Protein AF-A0A4U5NTT7-F1 (afdb_monomer)

Solvent-accessible surface area (backbone atoms only — not comparable to full-atom values): 5516 Å² total; per-residue (Å²): 136,83,80,77,77,81,57,83,83,80,67,55,102,88,54,78,50,70,64,58,54,54,36,53,76,52,71,39,43,66,33,48,50,48,35,51,51,42,39,71,75,65,71,39,67,85,82,32,50,68,38,47,48,55,28,50,55,42,50,52,51,39,52,51,51,54,59,57,70,71,46,77,85,84,75,84,77,92,76,83,81,81,89,75,91,130

Sequence (86 aa):
MSHHGKSEWAKSEEEEDRVETLIKASGCWDGHLGVVDCMSEKRDWRKCQDELVVFRECMQKAHQQRKQEQQPPKEAPAEEQPAEKK

pLDDT: mean 78.13, std 21.21, range [38.88, 97.88]

Structure (mmCIF, N/CA/C/O backbone):
data_AF-A0A4U5NTT7-F1
#
_entry.id   AF-A0A4U5NTT7-F1
#
loop_
_atom_site.group_PDB
_atom_site.id
_atom_site.type_symbol
_atom_site.label_atom_id
_atom_site.label_alt_id
_atom_site.label_comp_id
_atom_site.label_asym_id
_atom_site.label_entity_id
_atom_site.label_seq_id
_atom_site.pdbx_PDB_ins_code
_atom_site.Cartn_x
_atom_site.Cartn_y
_atom_site.Cartn_z
_atom_site.occupancy
_atom_site.B_iso_or_equiv
_atom_site.auth_seq_id
_atom_site.auth_comp_id
_atom_site.auth_asym_id
_atom_site.auth_atom_id
_atom_site.pdbx_PDB_model_num
ATOM 1 N N . MET A 1 1 ? 37.582 22.060 2.777 1.00 43.31 1 MET A N 1
ATOM 2 C CA . MET A 1 1 ? 36.885 20.760 2.857 1.00 43.31 1 MET A CA 1
ATOM 3 C C . MET A 1 1 ? 35.465 21.037 3.322 1.00 43.31 1 MET A C 1
ATOM 5 O O . MET A 1 1 ? 35.240 21.179 4.514 1.00 43.31 1 MET A O 1
ATOM 9 N N . SER A 1 2 ? 34.535 21.248 2.391 1.00 46.59 2 SER A N 1
ATOM 10 C CA . SER A 1 2 ? 33.134 21.494 2.743 1.00 46.59 2 SER A CA 1
ATOM 11 C C . SER A 1 2 ? 32.441 20.151 2.921 1.00 46.59 2 SER A C 1
ATOM 13 O O . SER A 1 2 ? 32.259 19.411 1.956 1.00 46.59 2 SER A O 1
ATOM 15 N N . HIS A 1 3 ? 32.092 19.820 4.162 1.00 55.47 3 HIS A N 1
ATOM 16 C CA . HIS A 1 3 ? 31.202 18.708 4.463 1.00 55.47 3 HIS A CA 1
ATOM 17 C C . HIS A 1 3 ? 29.813 19.078 3.939 1.00 55.47 3 HIS A C 1
ATOM 19 O O . HIS A 1 3 ? 29.075 19.820 4.583 1.00 55.47 3 HIS A O 1
ATOM 25 N N . HIS A 1 4 ? 29.478 18.604 2.738 1.00 60.34 4 HIS A N 1
ATOM 26 C CA . HIS A 1 4 ? 28.099 18.601 2.271 1.00 60.34 4 HIS A CA 1
ATOM 27 C C . HIS A 1 4 ? 27.274 17.800 3.281 1.00 60.34 4 HIS A C 1
ATOM 29 O O . HIS A 1 4 ? 27.529 16.616 3.509 1.00 60.34 4 HIS A O 1
ATOM 35 N N . GLY A 1 5 ? 26.355 18.502 3.947 1.00 57.06 5 GLY A N 1
ATOM 36 C CA . GLY A 1 5 ? 25.494 17.968 4.988 1.00 57.06 5 GLY A CA 1
ATOM 37 C C . GLY A 1 5 ? 24.765 16.726 4.500 1.00 57.06 5 GLY A C 1
ATOM 38 O O . GLY A 1 5 ? 24.035 16.772 3.511 1.00 57.06 5 GLY A O 1
ATOM 39 N N . LYS A 1 6 ? 24.984 15.614 5.204 1.00 56.12 6 LYS A N 1
ATOM 40 C CA . LYS A 1 6 ? 24.182 14.402 5.068 1.00 56.12 6 LYS A CA 1
ATOM 41 C C . LYS A 1 6 ? 22.748 14.767 5.427 1.00 56.12 6 LYS A C 1
ATOM 43 O O . LYS A 1 6 ? 22.445 15.061 6.577 1.00 56.12 6 LYS A O 1
ATOM 48 N N . SER A 1 7 ? 21.899 14.811 4.418 1.00 63.03 7 SER A N 1
ATOM 49 C CA . SER A 1 7 ? 20.469 15.007 4.552 1.00 63.03 7 SER A CA 1
ATOM 50 C C . SER A 1 7 ? 19.856 13.877 5.377 1.00 63.03 7 SER A C 1
ATOM 52 O O . SER A 1 7 ? 20.153 12.706 5.147 1.00 63.03 7 SER A O 1
ATOM 54 N N . GLU A 1 8 ? 18.991 14.228 6.325 1.00 58.25 8 GLU A N 1
ATOM 55 C CA . GLU A 1 8 ? 18.409 13.305 7.312 1.00 58.25 8 GLU A CA 1
ATOM 56 C C . GLU A 1 8 ? 17.567 12.164 6.707 1.00 58.25 8 GLU A C 1
ATOM 58 O O . GLU A 1 8 ? 17.231 11.225 7.416 1.00 58.25 8 GLU A O 1
ATOM 63 N N . TRP A 1 9 ? 17.273 12.196 5.400 1.00 57.28 9 TRP A N 1
ATOM 64 C CA . TRP A 1 9 ? 16.592 11.110 4.682 1.00 57.28 9 TRP A CA 1
ATOM 65 C C . TRP A 1 9 ? 17.487 9.897 4.377 1.00 57.28 9 TRP A C 1
ATOM 67 O O . TRP A 1 9 ? 16.974 8.855 3.990 1.00 57.28 9 TRP A O 1
ATOM 77 N N . ALA A 1 10 ? 18.811 10.017 4.529 1.00 57.06 10 ALA A N 1
ATOM 78 C CA . ALA A 1 10 ? 19.785 8.970 4.197 1.00 57.06 10 ALA A CA 1
ATOM 79 C C . ALA A 1 10 ? 20.241 8.141 5.420 1.00 57.06 10 ALA A C 1
ATOM 81 O O . ALA A 1 10 ? 21.384 7.688 5.488 1.00 57.06 10 ALA A O 1
ATOM 82 N N . LYS A 1 11 ? 19.377 7.991 6.423 1.00 52.94 11 LYS A N 1
ATOM 83 C CA . LYS A 1 11 ? 19.583 7.156 7.616 1.00 52.94 11 LYS A CA 1
ATOM 84 C C . LYS A 1 11 ? 18.452 6.121 7.557 1.00 52.94 11 LYS A C 1
ATOM 86 O O . LYS A 1 11 ? 17.313 6.550 7.522 1.00 52.94 11 LYS A O 1
ATOM 91 N N . SER A 1 12 ? 18.629 4.811 7.418 1.00 52.66 12 SER A N 1
ATOM 92 C CA . SER A 1 12 ? 19.709 3.878 7.741 1.00 52.66 12 SER A CA 1
ATOM 93 C C . SER A 1 12 ? 19.476 2.592 6.918 1.00 52.66 12 SER A C 1
ATOM 95 O O . SER A 1 12 ? 18.333 2.187 6.744 1.00 52.66 12 SER A O 1
ATOM 97 N N . GLU A 1 13 ? 20.528 1.936 6.418 1.00 54.66 13 GLU A N 1
ATOM 98 C CA . GLU A 1 13 ? 20.435 0.685 5.628 1.00 54.66 13 GLU A CA 1
ATOM 99 C C . GLU A 1 13 ? 20.102 -0.565 6.484 1.00 54.66 13 GLU A C 1
ATOM 101 O O . GLU A 1 13 ? 19.990 -1.666 5.954 1.00 54.66 13 GLU A O 1
ATOM 106 N N . GLU A 1 14 ? 19.909 -0.395 7.798 1.00 56.00 14 GLU A N 1
ATOM 107 C CA . GLU A 1 14 ? 19.489 -1.441 8.753 1.00 56.00 14 GLU A CA 1
ATOM 108 C C . GLU A 1 14 ? 18.067 -1.193 9.316 1.00 56.00 14 GLU A C 1
ATOM 110 O O . GLU A 1 14 ? 17.593 -1.909 10.194 1.00 56.00 14 GLU A O 1
ATOM 115 N N . GLU A 1 15 ? 17.364 -0.170 8.824 1.00 59.72 15 GLU A N 1
ATOM 116 C CA . GLU A 1 15 ? 16.090 0.311 9.368 1.00 59.72 15 GLU A CA 1
ATOM 117 C C . GLU A 1 15 ? 14.971 -0.023 8.373 1.00 59.72 15 GLU A C 1
ATOM 119 O O . GLU A 1 15 ? 14.977 0.474 7.248 1.00 59.72 15 GLU A O 1
ATOM 124 N N . GLU A 1 16 ? 14.034 -0.905 8.750 1.00 63.22 16 GLU A N 1
ATOM 125 C CA . GLU A 1 16 ? 12.812 -1.114 7.961 1.00 63.22 16 GLU A CA 1
ATOM 126 C C . GLU A 1 16 ? 12.193 0.246 7.635 1.00 63.22 16 GLU A C 1
ATOM 128 O O . GLU A 1 16 ? 12.047 1.093 8.523 1.00 63.22 16 GLU A O 1
ATOM 133 N N . ASP A 1 17 ? 11.826 0.460 6.369 1.00 84.56 17 ASP A N 1
ATOM 134 C CA . ASP A 1 17 ? 11.284 1.746 5.960 1.00 84.56 17 ASP A CA 1
ATOM 135 C C . ASP A 1 17 ? 10.066 2.082 6.832 1.00 84.56 17 ASP A C 1
ATOM 137 O O . ASP A 1 17 ? 9.184 1.252 7.104 1.00 84.56 17 ASP A O 1
ATOM 141 N N . ARG A 1 18 ? 10.027 3.321 7.327 1.00 86.69 18 ARG A N 1
ATOM 142 C CA . ARG A 1 18 ? 8.960 3.770 8.225 1.00 86.69 18 ARG A CA 1
ATOM 143 C C . ARG A 1 18 ? 7.583 3.539 7.601 1.00 86.69 18 ARG A C 1
ATOM 145 O O . ARG A 1 18 ? 6.630 3.248 8.325 1.00 86.69 18 ARG A O 1
ATOM 152 N N . VAL A 1 19 ? 7.457 3.674 6.282 1.00 89.19 19 VAL A N 1
ATOM 153 C CA . VAL A 1 19 ? 6.215 3.407 5.556 1.00 89.19 19 VAL 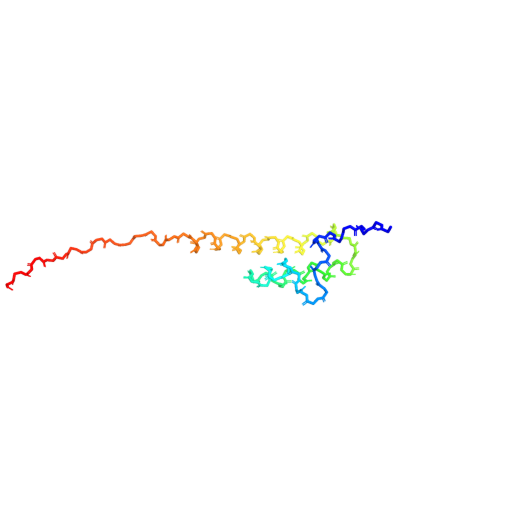A CA 1
ATOM 154 C C . VAL A 1 19 ? 5.904 1.915 5.580 1.00 89.19 19 VAL A C 1
ATOM 156 O O . VAL A 1 19 ? 4.789 1.563 5.954 1.00 89.19 19 VAL A O 1
ATOM 159 N N . GLU 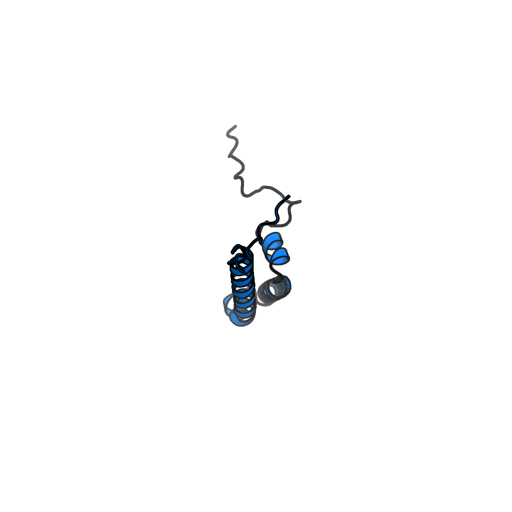A 1 20 ? 6.859 1.035 5.278 1.00 91.69 20 GLU A N 1
ATOM 160 C CA . GLU A 1 20 ? 6.651 -0.421 5.338 1.00 91.69 20 GLU A CA 1
ATOM 161 C C . GLU A 1 20 ? 6.192 -0.887 6.723 1.00 91.69 20 GLU A C 1
ATOM 163 O O . GLU A 1 20 ? 5.220 -1.640 6.837 1.00 91.69 20 GLU A O 1
ATOM 168 N N . THR A 1 21 ? 6.810 -0.365 7.784 1.00 92.62 21 THR A N 1
ATOM 169 C CA . THR A 1 21 ? 6.410 -0.650 9.171 1.00 92.62 21 THR A CA 1
ATOM 170 C C . THR A 1 21 ? 4.946 -0.269 9.421 1.00 92.62 21 THR A C 1
ATOM 172 O O . THR A 1 21 ? 4.166 -1.046 9.983 1.00 92.62 21 THR A O 1
ATOM 175 N N . LEU A 1 22 ? 4.527 0.915 8.962 1.00 92.19 22 LEU A N 1
ATOM 176 C CA . LEU A 1 22 ? 3.145 1.385 9.104 1.00 92.19 22 LEU A CA 1
ATOM 177 C C . LEU A 1 22 ? 2.159 0.566 8.263 1.00 92.19 22 LEU A C 1
ATOM 179 O O . LEU A 1 22 ? 1.021 0.346 8.691 1.00 92.19 22 LEU A O 1
ATOM 183 N N . ILE A 1 23 ? 2.585 0.104 7.087 1.00 94.94 23 ILE A N 1
ATOM 184 C CA . ILE A 1 23 ? 1.788 -0.770 6.229 1.00 94.94 23 ILE A CA 1
ATOM 185 C C . ILE A 1 23 ? 1.577 -2.120 6.922 1.00 94.94 23 ILE A C 1
ATOM 187 O O . ILE A 1 23 ? 0.430 -2.560 7.024 1.00 94.94 23 ILE A O 1
ATOM 191 N N . LYS A 1 24 ? 2.625 -2.742 7.478 1.00 94.31 24 LYS A N 1
ATOM 192 C CA . LYS A 1 24 ? 2.514 -3.997 8.246 1.00 94.31 24 LYS A CA 1
ATOM 193 C C . LYS A 1 24 ? 1.552 -3.847 9.425 1.00 94.31 24 LYS A C 1
ATOM 195 O O . LYS A 1 24 ? 0.618 -4.634 9.560 1.00 94.31 24 LYS A O 1
ATOM 200 N N . ALA A 1 25 ? 1.691 -2.773 10.205 1.00 93.31 25 ALA A N 1
ATOM 201 C CA . ALA A 1 25 ? 0.808 -2.477 11.336 1.00 93.31 25 ALA A CA 1
ATOM 202 C C . ALA A 1 25 ? -0.653 -2.179 10.937 1.00 93.31 25 ALA A C 1
ATOM 204 O O . ALA A 1 25 ? -1.547 -2.205 11.778 1.00 93.31 25 ALA A O 1
ATOM 205 N N . SER A 1 26 ? -0.923 -1.849 9.670 1.00 94.69 26 SER A N 1
ATOM 206 C CA . SER A 1 26 ? -2.287 -1.638 9.162 1.00 94.69 26 SER A CA 1
ATOM 207 C C . SER A 1 26 ? -3.002 -2.921 8.725 1.00 94.69 26 SER A C 1
ATOM 209 O O . SER A 1 26 ? -4.198 -2.868 8.461 1.00 94.69 26 SER A O 1
ATOM 211 N N . GLY A 1 27 ? -2.291 -4.050 8.617 1.00 96.25 27 GLY A N 1
ATOM 212 C CA . GLY A 1 27 ? -2.834 -5.301 8.073 1.00 96.25 27 GLY A CA 1
ATOM 213 C C . GLY A 1 27 ? -2.961 -5.331 6.543 1.00 96.25 27 GLY A C 1
ATOM 214 O O . GLY A 1 27 ? -3.373 -6.340 5.985 1.00 96.25 27 GLY A O 1
ATOM 215 N N . CYS A 1 28 ? -2.565 -4.265 5.845 1.00 97.56 28 CYS A N 1
ATOM 216 C CA . CYS A 1 28 ? -2.662 -4.144 4.387 1.00 97.56 28 CYS A CA 1
ATOM 217 C C . CYS A 1 28 ? -1.378 -4.554 3.644 1.00 97.56 28 CYS A C 1
ATOM 219 O O . CYS A 1 28 ? -1.120 -4.073 2.539 1.00 97.56 28 CYS A O 1
ATOM 221 N N . TRP A 1 29 ? -0.555 -5.414 4.252 1.00 97.19 29 TRP A N 1
ATOM 222 C CA . TRP A 1 29 ? 0.728 -5.842 3.685 1.00 97.19 29 TRP A CA 1
ATOM 223 C C . TRP A 1 29 ? 0.568 -6.620 2.372 1.00 97.19 29 TRP A C 1
ATOM 225 O O . TRP A 1 29 ? 1.321 -6.391 1.435 1.00 97.19 29 TRP A O 1
ATOM 235 N N . ASP A 1 30 ? -0.458 -7.463 2.267 1.00 97.06 30 ASP A N 1
ATOM 236 C CA . ASP A 1 30 ? -0.740 -8.248 1.058 1.00 97.06 30 ASP A CA 1
ATOM 237 C C . ASP A 1 30 ? -1.000 -7.356 -0.171 1.00 97.06 30 ASP A C 1
ATOM 239 O O . ASP A 1 30 ? -0.390 -7.528 -1.224 1.00 97.06 30 ASP A O 1
ATOM 243 N N . GLY A 1 31 ? -1.801 -6.298 0.000 1.00 96.69 31 GLY A N 1
ATOM 244 C CA . GLY A 1 31 ? -2.036 -5.316 -1.060 1.00 96.69 31 GLY A CA 1
ATOM 245 C C . GLY A 1 31 ? -0.775 -4.532 -1.444 1.00 96.69 31 GLY A C 1
ATOM 246 O O . GLY A 1 31 ? -0.610 -4.172 -2.606 1.00 96.69 31 GLY A O 1
ATOM 247 N N . HIS A 1 32 ? 0.132 -4.283 -0.494 1.00 97.31 32 HIS A N 1
ATOM 248 C CA . HIS A 1 32 ? 1.427 -3.672 -0.796 1.00 97.31 32 HIS A CA 1
ATOM 249 C C . HIS A 1 32 ? 2.303 -4.606 -1.638 1.00 97.31 32 HIS A C 1
ATOM 251 O O . HIS A 1 32 ? 2.834 -4.161 -2.655 1.00 97.31 32 HIS A O 1
ATOM 257 N N . LEU A 1 33 ? 2.396 -5.889 -1.266 1.00 97.12 33 LEU A N 1
ATOM 258 C CA . LEU A 1 33 ? 3.130 -6.888 -2.047 1.00 97.12 33 LEU A CA 1
ATOM 259 C C . LEU A 1 33 ? 2.575 -7.002 -3.469 1.00 97.12 33 LEU A C 1
ATOM 261 O O . LEU A 1 33 ? 3.351 -6.923 -4.413 1.00 97.12 33 LEU A O 1
ATOM 265 N N . GLY A 1 34 ? 1.250 -7.050 -3.646 1.00 97.31 34 GLY A N 1
ATOM 266 C CA . GLY A 1 34 ? 0.643 -7.092 -4.982 1.00 97.31 34 GLY A CA 1
ATOM 267 C C . GLY A 1 34 ? 1.017 -5.893 -5.866 1.00 97.31 34 GLY A C 1
ATOM 268 O O . GLY A 1 34 ? 1.282 -6.046 -7.059 1.00 97.31 34 GLY A O 1
ATOM 269 N N . VAL A 1 35 ? 1.112 -4.691 -5.288 1.00 96.88 35 VAL A N 1
ATOM 270 C CA . VAL A 1 35 ? 1.580 -3.500 -6.017 1.00 96.88 35 VAL A CA 1
ATOM 271 C C . VAL A 1 35 ? 3.066 -3.611 -6.363 1.00 96.88 35 VAL A C 1
ATOM 273 O O . VAL A 1 35 ? 3.445 -3.293 -7.491 1.00 96.88 35 VAL A O 1
ATOM 276 N N . VAL A 1 36 ? 3.909 -4.048 -5.421 1.00 96.19 36 VAL A N 1
ATOM 277 C CA . VAL A 1 36 ? 5.354 -4.225 -5.647 1.00 96.19 36 VAL A CA 1
ATOM 278 C C . VAL A 1 36 ? 5.611 -5.271 -6.731 1.00 96.19 36 VAL A C 1
ATOM 280 O O . VAL A 1 36 ? 6.398 -5.009 -7.641 1.00 96.19 36 VAL A O 1
ATOM 283 N N . ASP A 1 37 ? 4.898 -6.393 -6.698 1.00 97.31 37 ASP A N 1
ATOM 284 C CA . ASP A 1 37 ? 4.996 -7.459 -7.693 1.00 97.31 37 ASP A CA 1
ATOM 285 C C . ASP A 1 37 ? 4.573 -6.957 -9.078 1.00 97.31 37 ASP A C 1
ATOM 287 O O . ASP A 1 37 ? 5.341 -7.063 -10.038 1.00 97.31 37 ASP A O 1
ATOM 291 N N . CYS A 1 38 ? 3.423 -6.279 -9.187 1.00 97.62 38 CYS A N 1
ATOM 292 C CA . CYS A 1 38 ? 2.994 -5.700 -10.461 1.00 97.62 38 CYS A CA 1
ATOM 293 C C . CYS A 1 38 ? 4.004 -4.676 -11.007 1.00 97.62 38 CYS A C 1
ATOM 295 O O . CYS A 1 38 ? 4.281 -4.633 -12.210 1.00 97.62 38 CYS A O 1
ATOM 297 N N . MET A 1 39 ? 4.589 -3.853 -10.135 1.00 95.94 39 MET A N 1
ATOM 298 C CA . MET A 1 39 ? 5.610 -2.879 -10.520 1.00 95.94 39 MET A CA 1
ATOM 299 C C . MET A 1 39 ? 6.921 -3.548 -10.944 1.00 95.94 39 MET A C 1
ATOM 301 O O . MET A 1 39 ? 7.558 -3.075 -11.888 1.00 95.94 39 MET A O 1
ATOM 305 N N . SER A 1 40 ? 7.300 -4.650 -10.296 1.00 96.19 40 SER A N 1
ATOM 306 C CA . SE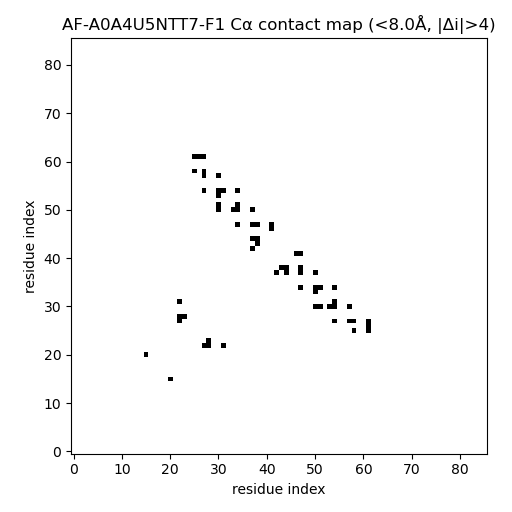R A 1 40 ? 8.467 -5.462 -10.650 1.00 96.19 40 SER A CA 1
ATOM 307 C C . SER A 1 40 ? 8.317 -6.069 -12.049 1.00 96.19 40 SER A C 1
ATOM 309 O O . SER A 1 40 ? 9.230 -5.972 -12.876 1.00 96.19 40 SER A O 1
ATOM 311 N N . GLU A 1 41 ? 7.129 -6.601 -12.352 1.00 96.31 41 GLU A N 1
ATOM 312 C CA . GLU A 1 41 ? 6.810 -7.229 -13.635 1.00 96.31 41 GLU A CA 1
ATOM 313 C C . GLU A 1 41 ? 6.610 -6.215 -14.766 1.00 96.31 41 GLU A C 1
ATOM 315 O O . GLU A 1 41 ? 7.240 -6.301 -15.823 1.00 96.31 41 GLU A O 1
ATOM 320 N N . LYS A 1 42 ? 5.705 -5.248 -14.573 1.00 95.25 42 LYS A N 1
ATOM 321 C CA . LYS A 1 42 ? 5.236 -4.361 -15.648 1.00 95.25 42 LYS A CA 1
ATOM 322 C C . LYS A 1 42 ? 6.080 -3.101 -15.786 1.00 95.25 42 LYS A C 1
ATOM 324 O O . LYS A 1 42 ? 6.096 -2.514 -16.869 1.00 95.25 42 LYS A O 1
ATOM 329 N N . ARG A 1 43 ? 6.732 -2.659 -14.702 1.00 93.62 43 ARG A N 1
ATOM 330 C CA . ARG A 1 43 ? 7.499 -1.400 -14.605 1.00 93.62 43 ARG A CA 1
ATOM 331 C C . ARG A 1 43 ? 6.726 -0.152 -15.050 1.00 93.62 43 ARG A C 1
ATOM 333 O O . ARG A 1 43 ? 7.317 0.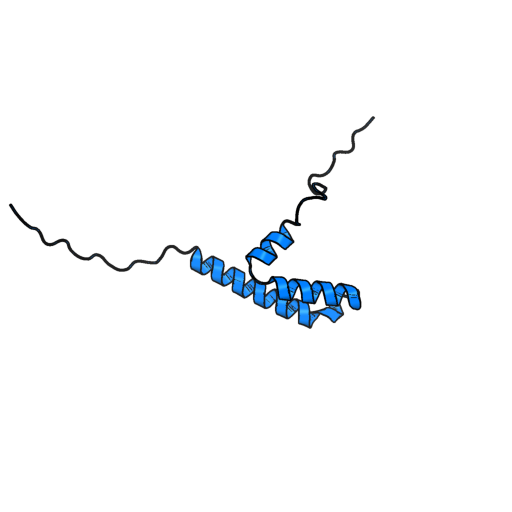858 -15.421 1.00 93.62 43 ARG A O 1
ATOM 340 N N . ASP A 1 44 ? 5.398 -0.218 -15.019 1.00 92.56 44 ASP A N 1
ATOM 341 C CA . ASP A 1 44 ? 4.495 0.866 -15.395 1.00 92.56 44 ASP A CA 1
ATOM 342 C C . ASP A 1 44 ? 3.290 0.858 -14.457 1.00 92.56 44 ASP A C 1
ATOM 344 O O . ASP A 1 44 ? 2.382 0.037 -14.594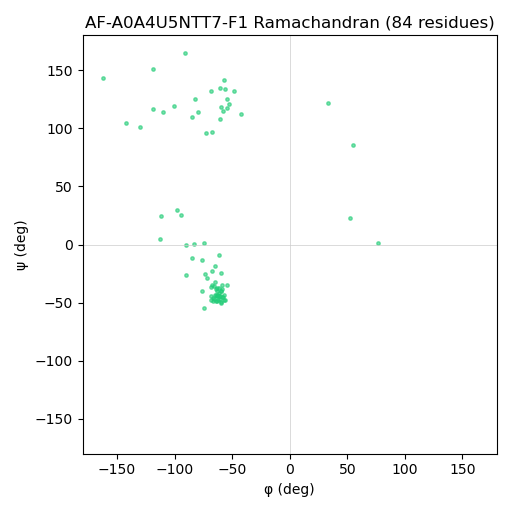 1.00 92.56 44 ASP A O 1
ATOM 348 N N . TRP A 1 45 ? 3.272 1.803 -13.519 1.00 91.56 45 TRP A N 1
ATOM 349 C CA . TRP A 1 45 ? 2.233 1.909 -12.493 1.00 91.56 45 TRP A CA 1
ATOM 350 C C . TRP A 1 45 ? 0.829 2.100 -13.077 1.00 91.56 45 TRP A C 1
ATOM 352 O O . TRP A 1 45 ? -0.158 1.719 -12.451 1.00 91.56 45 TRP A O 1
ATOM 362 N N . ARG A 1 46 ? 0.713 2.632 -14.303 1.00 95.69 46 ARG A N 1
ATOM 363 C CA . ARG A 1 46 ? -0.582 2.792 -14.984 1.00 95.69 46 ARG A CA 1
ATOM 364 C C . ARG A 1 46 ? -1.214 1.452 -15.348 1.00 95.69 46 ARG A C 1
ATOM 366 O O . ARG A 1 46 ? -2.423 1.392 -15.525 1.00 95.69 46 ARG A O 1
ATOM 373 N N . LYS A 1 47 ? -0.412 0.390 -15.462 1.00 96.00 47 LYS A N 1
ATOM 374 C CA . LYS A 1 47 ? -0.883 -0.983 -15.686 1.00 96.00 47 LYS A CA 1
ATOM 375 C C . LYS A 1 47 ? -1.133 -1.748 -14.383 1.00 96.00 47 LYS A C 1
ATOM 377 O O . LYS A 1 47 ? -1.503 -2.916 -14.458 1.00 96.00 47 LYS A O 1
ATOM 382 N N . CYS A 1 48 ? -0.901 -1.111 -13.236 1.00 97.31 48 CYS A N 1
ATOM 383 C CA . CYS A 1 48 ? -1.090 -1.673 -11.899 1.00 97.31 48 CYS A CA 1
ATOM 384 C C . CYS A 1 48 ? -2.251 -0.997 -11.153 1.00 97.31 48 CYS A C 1
ATOM 386 O O . CYS A 1 48 ? -2.245 -0.888 -9.928 1.00 97.31 48 CYS A O 1
ATOM 388 N N . GLN A 1 49 ? -3.208 -0.421 -11.891 1.00 97.06 49 GLN A N 1
ATOM 389 C CA . GLN A 1 49 ? -4.317 0.322 -11.291 1.00 97.06 49 GLN A CA 1
ATOM 390 C C . GLN A 1 49 ? -5.197 -0.573 -10.421 1.00 97.06 49 GLN A C 1
ATOM 392 O O . GLN A 1 49 ? -5.628 -0.118 -9.365 1.00 97.06 49 GLN A O 1
ATOM 397 N N . ASP A 1 50 ? -5.415 -1.821 -10.827 1.00 96.56 50 ASP A N 1
ATOM 398 C CA . ASP A 1 50 ? -6.243 -2.768 -10.082 1.00 96.56 50 ASP A CA 1
ATOM 399 C C . ASP A 1 50 ? -5.615 -3.076 -8.714 1.00 96.56 50 ASP A C 1
ATOM 401 O O . ASP A 1 50 ? -6.259 -2.918 -7.675 1.00 96.56 50 ASP A O 1
ATOM 405 N N . GLU A 1 51 ? -4.319 -3.389 -8.690 1.00 96.88 51 GLU A N 1
ATOM 406 C CA . GLU A 1 51 ? -3.551 -3.654 -7.471 1.00 96.88 51 GLU A CA 1
ATOM 407 C C . GLU A 1 51 ? -3.495 -2.410 -6.565 1.00 96.88 51 GLU A C 1
ATOM 409 O O . GLU A 1 51 ? -3.676 -2.495 -5.347 1.00 96.88 51 GLU A O 1
ATOM 414 N N . LEU A 1 52 ? -3.328 -1.221 -7.156 1.00 96.25 52 LEU A N 1
ATOM 415 C CA . LEU A 1 52 ? -3.338 0.051 -6.426 1.00 96.25 52 LEU A CA 1
ATOM 416 C C . LEU A 1 52 ? -4.707 0.382 -5.817 1.00 96.25 52 LEU A C 1
ATOM 418 O O . LEU A 1 52 ? -4.763 0.978 -4.736 1.00 96.25 52 LEU A O 1
ATOM 422 N N . VAL A 1 53 ? -5.808 0.034 -6.489 1.00 97.69 53 VAL A N 1
ATOM 423 C CA . VAL A 1 53 ? -7.169 0.222 -5.965 1.00 97.69 53 VAL A CA 1
ATOM 424 C C . VAL A 1 53 ? -7.392 -0.683 -4.758 1.00 97.69 53 VAL A C 1
ATOM 426 O O . VAL A 1 53 ? -7.790 -0.179 -3.707 1.00 97.69 53 VAL A O 1
ATOM 429 N N . VAL A 1 54 ? -7.046 -1.969 -4.859 1.00 96.81 54 VAL A N 1
ATOM 430 C CA . VAL A 1 54 ? -7.149 -2.926 -3.742 1.00 96.81 54 VAL A CA 1
ATOM 431 C C . VAL A 1 54 ? -6.367 -2.430 -2.524 1.00 96.81 54 VAL A C 1
ATOM 433 O O . VAL A 1 54 ? -6.897 -2.369 -1.408 1.00 96.81 54 VAL A O 1
ATOM 436 N N . PHE A 1 55 ? -5.123 -1.996 -2.734 1.00 97.81 55 PHE A N 1
ATOM 437 C CA . PHE A 1 55 ? -4.292 -1.460 -1.661 1.00 97.81 55 PHE A CA 1
ATOM 438 C C . PHE A 1 55 ? -4.896 -0.198 -1.024 1.00 97.81 55 PHE A C 1
ATOM 440 O O . PHE A 1 55 ? -4.956 -0.076 0.205 1.00 97.81 55 PHE A O 1
ATOM 447 N N . ARG A 1 56 ? -5.399 0.734 -1.845 1.00 97.38 56 ARG A N 1
ATOM 448 C CA . ARG A 1 56 ? -6.043 1.969 -1.373 1.00 97.38 56 ARG A CA 1
ATOM 449 C C . ARG A 1 56 ? -7.270 1.677 -0.518 1.00 97.38 56 ARG A C 1
ATOM 451 O O . ARG A 1 56 ? -7.420 2.285 0.542 1.00 97.38 56 ARG A O 1
ATOM 458 N N . GLU A 1 57 ? -8.145 0.786 -0.968 1.00 97.88 5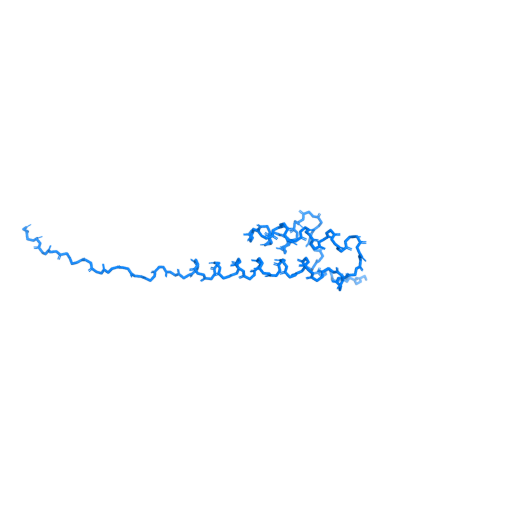7 GLU A N 1
ATOM 459 C CA . GLU A 1 57 ? -9.357 0.428 -0.230 1.00 97.88 57 GLU A CA 1
ATOM 460 C C . GLU A 1 57 ? -9.027 -0.186 1.129 1.00 97.88 57 GLU A C 1
ATOM 462 O O . GLU A 1 57 ? -9.655 0.161 2.133 1.00 97.88 57 GLU A O 1
ATOM 467 N N . CYS A 1 58 ? -8.013 -1.055 1.186 1.00 97.62 58 CYS A N 1
ATOM 468 C CA . CYS A 1 58 ? -7.539 -1.609 2.449 1.00 97.62 58 CYS A CA 1
ATOM 469 C C . CYS A 1 58 ? -7.070 -0.499 3.400 1.00 97.62 58 CYS A C 1
ATOM 471 O O . CYS A 1 58 ? -7.536 -0.411 4.538 1.00 97.62 58 CYS A O 1
ATOM 473 N N . MET A 1 59 ? -6.218 0.411 2.919 1.00 96.69 59 MET A N 1
ATOM 474 C CA . MET A 1 59 ? -5.698 1.513 3.733 1.00 96.69 59 MET A CA 1
ATOM 475 C C . MET A 1 59 ? -6.788 2.455 4.236 1.00 96.69 59 MET A C 1
ATOM 477 O O . MET A 1 59 ? -6.733 2.921 5.376 1.00 96.69 59 MET A O 1
ATOM 481 N N . GLN A 1 60 ? -7.802 2.723 3.414 1.00 97.06 60 GLN A N 1
ATOM 482 C CA . GLN A 1 60 ? -8.953 3.524 3.824 1.00 97.06 60 GLN A CA 1
ATOM 483 C C . GLN A 1 60 ? -9.733 2.849 4.955 1.00 97.06 60 GLN A C 1
ATOM 485 O O . GLN A 1 60 ? -10.064 3.515 5.938 1.00 97.06 60 GLN A O 1
ATOM 490 N N . LYS A 1 61 ? -9.976 1.536 4.862 1.00 96.31 61 LYS A N 1
ATOM 491 C CA . LYS A 1 61 ? -10.632 0.758 5.925 1.00 96.31 61 LYS A CA 1
ATOM 492 C C . LYS A 1 61 ? -9.807 0.774 7.215 1.00 96.31 61 LYS A C 1
ATOM 494 O O . LYS A 1 61 ? -10.343 1.122 8.265 1.00 96.31 61 LYS A O 1
ATOM 499 N N . ALA A 1 62 ? -8.502 0.512 7.130 1.00 94.69 62 ALA A N 1
ATOM 500 C CA . ALA A 1 62 ? -7.598 0.548 8.281 1.00 94.69 62 ALA A CA 1
ATOM 501 C C . ALA A 1 62 ? -7.557 1.937 8.950 1.00 94.69 62 ALA A C 1
ATOM 503 O O . ALA A 1 62 ? -7.574 2.056 10.176 1.00 94.69 62 ALA A O 1
ATOM 504 N N . HIS A 1 63 ? -7.559 3.013 8.157 1.00 93.50 63 HIS A N 1
ATOM 505 C CA . HIS A 1 63 ? -7.617 4.377 8.681 1.00 93.50 63 HIS A CA 1
ATOM 506 C C . HIS A 1 63 ? -8.938 4.663 9.411 1.00 93.50 63 HIS A C 1
ATOM 508 O O . HIS A 1 63 ? -8.936 5.250 10.496 1.00 93.50 63 HIS A O 1
ATOM 514 N N . GLN A 1 64 ? -10.069 4.231 8.845 1.00 94.50 64 GLN A N 1
ATOM 515 C CA . GLN A 1 64 ? -11.384 4.398 9.465 1.00 94.50 64 GLN A CA 1
ATOM 516 C C . GLN A 1 64 ? -11.498 3.628 10.783 1.00 94.50 64 GLN A C 1
ATOM 518 O O . GLN A 1 64 ? -11.987 4.193 11.759 1.00 94.50 64 GLN A O 1
ATOM 523 N N . GLN A 1 65 ? -11.015 2.384 10.832 1.00 91.19 65 GLN A N 1
ATOM 524 C CA . GLN A 1 65 ? -10.995 1.569 12.050 1.00 91.19 65 GLN A CA 1
ATOM 525 C C . GLN A 1 65 ? -10.178 2.247 13.152 1.00 91.19 65 GLN A C 1
ATOM 527 O O . GLN A 1 65 ? -10.694 2.487 14.242 1.00 91.19 65 GLN A O 1
ATOM 532 N N . ARG A 1 66 ? -8.956 2.701 12.838 1.00 88.81 66 ARG A N 1
ATOM 533 C CA . ARG A 1 66 ? -8.126 3.439 13.803 1.00 88.81 66 ARG A CA 1
ATOM 534 C C . ARG A 1 66 ? -8.795 4.711 14.317 1.00 88.81 66 ARG A C 1
ATOM 536 O O . ARG A 1 66 ? -8.608 5.063 15.477 1.00 88.81 66 ARG A O 1
ATOM 543 N N . LYS A 1 67 ? -9.568 5.414 13.485 1.00 87.75 67 LYS A N 1
ATOM 544 C CA . LYS A 1 67 ? -10.314 6.614 13.898 1.00 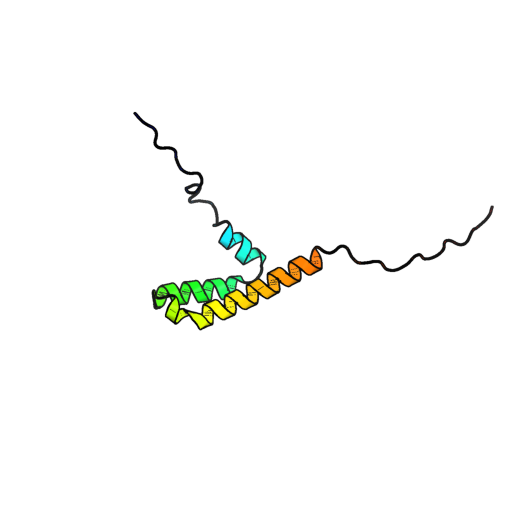87.75 67 LYS A CA 1
ATOM 545 C C . LYS A 1 67 ? -11.505 6.291 14.811 1.00 87.75 67 LYS A C 1
ATOM 547 O O . LYS A 1 67 ? -11.901 7.141 15.606 1.00 87.75 67 LYS A O 1
ATOM 552 N N . GLN A 1 68 ? -12.100 5.109 14.680 1.00 82.06 68 GLN A N 1
ATOM 553 C CA . GLN A 1 68 ? -13.181 4.652 15.558 1.00 82.06 68 GLN A CA 1
ATOM 554 C C . GLN A 1 68 ? -12.635 4.201 16.916 1.00 82.06 68 GLN A C 1
ATOM 556 O O . GLN A 1 68 ? -13.202 4.561 17.938 1.00 82.06 68 GLN A O 1
ATOM 561 N N . GLU A 1 69 ? -11.495 3.512 16.930 1.00 75.50 69 GLU A N 1
ATOM 562 C CA . GLU A 1 69 ? -10.860 2.989 18.149 1.00 75.50 69 GLU A CA 1
ATOM 563 C C . GLU A 1 69 ? -10.198 4.082 19.011 1.00 75.50 69 GLU A C 1
ATOM 565 O O . GLU A 1 69 ? -10.104 3.960 20.226 1.00 75.50 69 GLU A O 1
ATOM 570 N N . GLN A 1 70 ? -9.794 5.198 18.394 1.00 63.34 70 GLN A N 1
ATOM 571 C CA . GLN A 1 70 ? -9.288 6.392 19.088 1.00 63.34 70 GLN A CA 1
ATOM 572 C C . GLN A 1 70 ? -10.397 7.330 19.597 1.00 63.34 70 GLN A C 1
ATOM 574 O O . GLN A 1 70 ? -10.093 8.376 20.173 1.00 63.34 70 GLN A O 1
ATOM 579 N N . GLN A 1 71 ? -11.678 6.998 19.393 1.00 48.09 71 GLN A N 1
ATOM 580 C CA . GLN A 1 71 ? -12.757 7.681 20.106 1.00 48.09 71 GLN A CA 1
ATOM 581 C C . GLN A 1 71 ? -12.899 7.041 21.492 1.00 48.09 71 GLN A C 1
ATOM 583 O O . GLN A 1 71 ? -13.084 5.826 21.562 1.00 48.09 71 GLN A O 1
ATOM 588 N N . PRO A 1 72 ? -12.842 7.817 22.594 1.00 49.03 72 PRO A N 1
ATOM 589 C CA . PRO A 1 72 ? -13.176 7.272 23.903 1.00 49.03 72 PRO A CA 1
ATOM 590 C C . PRO A 1 72 ? -14.602 6.699 23.847 1.00 49.03 72 PRO A C 1
ATOM 592 O O . PRO A 1 72 ? -15.457 7.294 23.173 1.00 49.03 72 PRO A O 1
ATOM 595 N N . PRO A 1 73 ? -14.874 5.555 24.504 1.00 53.47 73 PRO A N 1
ATOM 596 C CA . PRO A 1 73 ? -16.212 4.986 24.546 1.00 53.47 73 PRO A CA 1
ATOM 597 C C . PRO A 1 73 ? -17.177 6.049 25.071 1.00 53.47 73 PRO A C 1
ATOM 599 O O . PRO A 1 73 ? -17.035 6.554 26.184 1.00 53.47 73 PRO A O 1
ATOM 602 N N . LYS A 1 74 ? -18.133 6.434 24.226 1.00 54.28 74 LYS A N 1
ATOM 603 C CA . LYS A 1 74 ? -19.208 7.357 24.579 1.00 54.28 74 LYS A CA 1
ATOM 604 C C . LYS A 1 74 ? -20.162 6.595 25.498 1.00 54.28 74 LYS A C 1
ATOM 606 O O . LYS A 1 74 ? -20.948 5.793 25.014 1.00 54.28 74 LYS A O 1
ATOM 611 N N . GLU A 1 75 ? -19.945 6.795 26.795 1.00 50.97 75 GLU A N 1
ATOM 612 C CA . GLU A 1 75 ? -20.847 6.701 27.952 1.00 50.97 75 GLU A CA 1
ATOM 613 C C . GLU A 1 75 ? -21.971 5.647 27.927 1.00 50.97 75 GLU A C 1
ATOM 615 O O . GLU A 1 75 ? -22.905 5.705 27.129 1.00 50.97 75 GLU A O 1
ATOM 620 N N . ALA A 1 76 ? -21.955 4.769 28.933 1.00 46.22 76 ALA A N 1
ATOM 621 C CA . ALA A 1 76 ? -23.159 4.162 29.495 1.00 46.22 76 ALA A CA 1
ATOM 622 C C . ALA A 1 76 ? -23.266 4.561 30.987 1.00 46.22 76 ALA A C 1
ATOM 624 O O . ALA A 1 76 ? -22.246 4.878 31.602 1.00 46.22 76 ALA A O 1
ATOM 625 N N . PRO A 1 77 ? -24.495 4.640 31.524 1.00 48.84 77 PRO A N 1
ATOM 626 C CA . PRO A 1 77 ? -24.982 5.761 32.325 1.00 48.84 77 PRO A CA 1
ATOM 627 C C . PRO A 1 77 ? -24.742 5.619 33.828 1.00 48.84 77 PRO A C 1
ATOM 629 O O . PRO A 1 77 ? -24.494 4.536 34.345 1.00 48.84 77 PRO A O 1
ATOM 632 N N . ALA A 1 78 ? -24.898 6.755 34.511 1.00 51.94 78 ALA A N 1
ATOM 633 C CA . ALA A 1 78 ? -25.045 6.869 35.952 1.00 51.94 78 ALA A CA 1
ATOM 634 C C . ALA A 1 78 ? -25.992 5.793 36.512 1.00 51.94 78 ALA A C 1
ATOM 636 O O . ALA A 1 78 ? -27.196 5.840 36.260 1.00 51.94 78 ALA A O 1
ATOM 637 N N . GLU A 1 79 ? -25.445 4.863 37.295 1.00 39.34 79 GLU A N 1
ATOM 638 C CA . GLU A 1 79 ? -26.225 4.084 38.248 1.00 39.34 79 GLU A CA 1
ATOM 639 C C . GLU A 1 79 ? -26.013 4.685 39.642 1.00 39.34 79 GLU A C 1
ATOM 641 O O . GLU A 1 79 ? -24.902 4.857 40.148 1.00 39.34 79 GLU A O 1
ATOM 646 N N . GLU A 1 80 ? -27.146 5.119 40.166 1.00 40.31 80 GLU A N 1
ATOM 647 C CA . GLU A 1 80 ? -27.436 5.760 41.432 1.00 40.31 80 GLU A CA 1
ATOM 648 C C . GLU A 1 80 ? -26.921 4.918 42.611 1.00 40.31 80 GLU A C 1
ATOM 650 O O . GLU A 1 80 ? -27.259 3.746 42.747 1.00 40.31 80 GLU A O 1
ATOM 655 N N . GLN A 1 81 ? -26.102 5.509 43.485 1.00 38.88 81 GLN A N 1
ATOM 656 C CA . GLN A 1 81 ? -25.763 4.895 44.770 1.00 38.88 81 GLN A CA 1
ATOM 657 C C . GLN A 1 81 ? -26.928 5.143 45.740 1.00 38.88 81 GLN A C 1
ATOM 659 O O . GLN A 1 81 ? -27.156 6.306 46.096 1.00 38.88 81 GLN A O 1
ATOM 664 N N . PRO A 1 82 ? -27.669 4.117 46.202 1.00 46.09 82 PRO A N 1
ATOM 665 C CA . PRO A 1 82 ? -28.617 4.3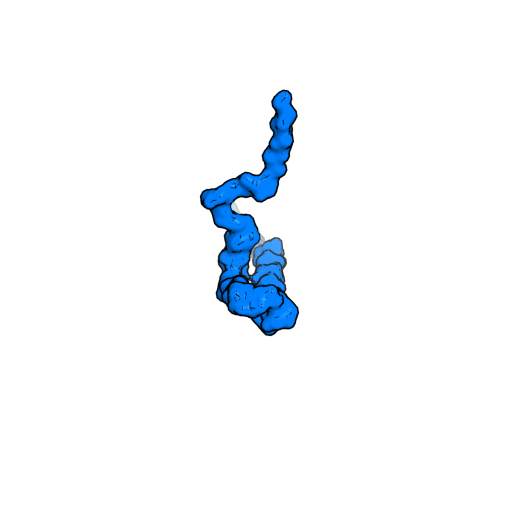15 47.281 1.00 46.09 82 PRO A CA 1
ATOM 666 C C . PRO A 1 82 ? -27.846 4.598 48.573 1.00 46.09 82 PRO A C 1
ATOM 668 O O . PRO A 1 82 ? -26.886 3.919 48.934 1.00 46.09 82 PRO A O 1
ATOM 671 N N . ALA A 1 83 ? -28.282 5.641 49.268 1.00 54.84 83 ALA A N 1
ATOM 672 C CA . ALA A 1 83 ? -27.819 5.985 50.596 1.00 54.84 83 ALA A CA 1
ATOM 673 C C . ALA A 1 83 ? -28.096 4.844 51.597 1.00 54.84 83 ALA A C 1
ATOM 675 O O . ALA A 1 83 ? -29.250 4.553 51.902 1.00 54.84 83 ALA A O 1
ATOM 676 N N . GLU A 1 84 ? -27.043 4.286 52.193 1.00 44.59 84 GLU A N 1
ATOM 677 C CA . GLU A 1 84 ? -27.080 3.530 53.453 1.00 44.59 84 GLU A CA 1
ATOM 678 C C . GLU A 1 84 ? -25.975 4.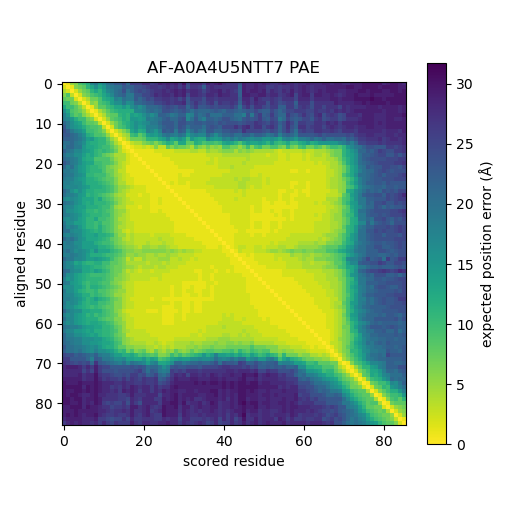128 54.346 1.00 44.59 84 GLU A C 1
ATOM 680 O O . GLU A 1 84 ? -24.798 4.054 54.021 1.00 44.59 84 GLU A O 1
ATOM 685 N N . LYS A 1 85 ? -26.244 4.985 55.337 1.00 49.44 85 LYS A N 1
ATOM 686 C CA . LYS A 1 85 ? -26.945 4.764 56.612 1.00 49.44 85 LYS A CA 1
ATOM 687 C C . LYS A 1 85 ? -26.335 3.616 57.430 1.00 49.44 85 LYS A C 1
ATOM 689 O O . LYS A 1 85 ? -26.881 2.520 57.417 1.00 49.44 85 LYS A O 1
ATOM 694 N N . LYS A 1 86 ? -25.294 3.912 58.221 1.00 46.44 86 LYS A N 1
ATOM 695 C CA . LYS A 1 86 ? -25.274 3.809 59.700 1.00 46.44 86 LYS A CA 1
ATOM 696 C C . LYS A 1 86 ? -23.867 4.012 60.264 1.00 46.44 86 LYS A C 1
ATOM 698 O O . LYS A 1 86 ? -22.914 3.455 59.687 1.00 46.44 86 LYS A O 1
#

Secondary structure (DSSP, 8-state):
-------GGG--TTS--HHHHHHHHTT-HHHHHHHHHHHHHH--GGG-HHHHHHHHHHHHHHHHHHHHHTSPP-------------

InterPro domains:
  IPR039870 Cytochrome oxidase assembly factor 4-like [PTHR13639] (8-76)

Organism: Steinernema carpocapsae (NCBI:txid34508)

Foldseek 3Di:
DDDPDDDPVCDDPVDDPPVQVVCVVLVLNVLVVLQVVCCVPVVDSVVVVVSVVSSVVSVVVSVVVVVVVPDDPPDDDDDDDDDDDD

Radius of gyration: 23.92 Å; Cα contacts (8 Å, |Δi|>4): 32; chains: 1; bounding box: 66×30×75 Å

Mean predicted aligned error: 13.16 Å